Protein AF-A0A7J6TZG0-F1 (afdb_monomer_lite)

pLDDT: mean 85.24, std 15.35, range [31.47, 98.38]

Foldseek 3Di:
DDDPDQDLCNLVPPPPPPDDPVVLVVVLVVLVVSLVVCVVVVVVVSNVSSVVSSVVSVVVVVVVVVVVVVVVVVVVVVVVVVVVVVVVVVVVVVVVVVVVVVVVVVVVVVVVVVVVVD

Radius of gyration: 34.7 Å; chains: 1; bounding box: 63×25×106 Å

Organism: Perkinsus olseni (NCBI:txid32597)

Structure (mmCIF, N/CA/C/O backbone):
data_AF-A0A7J6TZG0-F1
#
_entry.id   AF-A0A7J6TZG0-F1
#
loop_
_atom_site.group_PDB
_atom_site.id
_atom_site.type_symbol
_atom_site.label_atom_id
_atom_site.label_alt_id
_atom_site.label_comp_id
_atom_site.label_asym_id
_atom_site.label_entity_id
_atom_site.label_seq_id
_atom_site.pdbx_PDB_ins_code
_atom_site.Cartn_x
_atom_site.Cartn_y
_atom_site.Cartn_z
_atom_site.occupancy
_atom_site.B_iso_or_equiv
_atom_site.auth_seq_id
_atom_site.auth_comp_id
_atom_site.auth_asym_id
_atom_site.auth_atom_id
_atom_site.pdbx_PDB_model_num
ATOM 1 N N . MET A 1 1 ? 8.661 3.385 -48.874 1.00 31.47 1 MET A N 1
ATOM 2 C CA . MET A 1 1 ? 7.979 3.927 -47.682 1.00 31.47 1 MET A CA 1
ATOM 3 C C . MET A 1 1 ? 9.056 4.522 -46.801 1.00 31.47 1 MET A C 1
ATOM 5 O O . MET A 1 1 ? 9.944 3.788 -46.398 1.00 31.47 1 MET A O 1
ATOM 9 N N . ALA A 1 2 ? 9.067 5.846 -46.659 1.00 31.72 2 ALA A N 1
ATOM 10 C CA . ALA A 1 2 ? 10.082 6.563 -45.898 1.00 31.72 2 ALA A CA 1
ATOM 11 C C . ALA A 1 2 ? 9.827 6.342 -44.402 1.00 31.72 2 ALA A C 1
ATOM 13 O O . ALA A 1 2 ? 8.772 6.733 -43.907 1.00 31.72 2 ALA A O 1
ATOM 14 N N . ALA A 1 3 ? 10.756 5.678 -43.714 1.00 37.59 3 ALA A N 1
ATOM 15 C CA . ALA A 1 3 ? 10.776 5.661 -42.259 1.00 37.59 3 ALA A CA 1
ATOM 16 C C . ALA A 1 3 ? 11.052 7.098 -41.803 1.00 37.59 3 ALA A C 1
ATOM 18 O O . ALA A 1 3 ? 12.071 7.681 -42.180 1.00 37.59 3 ALA A O 1
ATOM 19 N N . ALA A 1 4 ? 10.101 7.696 -41.089 1.00 44.50 4 ALA A N 1
ATOM 20 C CA . ALA A 1 4 ? 10.301 8.984 -40.451 1.00 44.50 4 ALA A CA 1
ATOM 21 C C . ALA A 1 4 ? 11.425 8.806 -39.427 1.00 44.50 4 ALA A C 1
ATOM 23 O O . ALA A 1 4 ? 11.256 8.134 -38.415 1.00 44.50 4 ALA A O 1
ATOM 24 N N . VAL A 1 5 ? 12.595 9.341 -39.755 1.00 49.88 5 VAL A N 1
ATOM 25 C CA . VAL A 1 5 ? 13.724 9.441 -38.842 1.00 49.88 5 VAL A CA 1
ATOM 26 C C . VAL A 1 5 ? 13.304 10.427 -37.760 1.00 49.88 5 VAL A C 1
ATOM 28 O O . VAL A 1 5 ? 13.230 11.624 -38.032 1.00 49.88 5 VAL A O 1
ATOM 31 N N . LEU A 1 6 ? 12.972 9.920 -36.574 1.00 56.12 6 LEU A N 1
ATOM 32 C CA . LEU A 1 6 ? 12.778 10.763 -35.399 1.00 56.12 6 LEU A CA 1
ATOM 33 C C . LEU A 1 6 ? 14.103 11.482 -35.145 1.00 56.12 6 LEU A C 1
ATOM 35 O O . LEU A 1 6 ? 15.156 10.847 -35.057 1.00 56.12 6 LEU A O 1
ATOM 39 N N . GLY A 1 7 ? 14.064 12.812 -35.130 1.00 58.12 7 GLY A N 1
ATOM 40 C CA . GLY A 1 7 ? 15.243 13.609 -34.821 1.00 58.12 7 GLY A CA 1
ATOM 41 C C . GLY A 1 7 ? 15.668 13.394 -33.369 1.00 58.12 7 GLY A C 1
ATOM 42 O O . GLY A 1 7 ? 14.856 13.035 -32.518 1.00 58.12 7 GLY A O 1
ATOM 43 N N . GLU A 1 8 ? 16.936 13.664 -33.067 1.00 54.91 8 GLU A N 1
ATOM 44 C CA . GLU A 1 8 ? 17.495 13.619 -31.707 1.00 54.91 8 GLU A CA 1
ATOM 45 C C . GLU A 1 8 ? 16.654 14.439 -30.698 1.00 54.91 8 GLU A C 1
ATOM 47 O O . GLU A 1 8 ? 16.501 14.046 -29.542 1.00 54.91 8 GLU A O 1
ATOM 52 N N . GLU A 1 9 ? 16.011 15.521 -31.158 1.00 54.53 9 GLU A N 1
A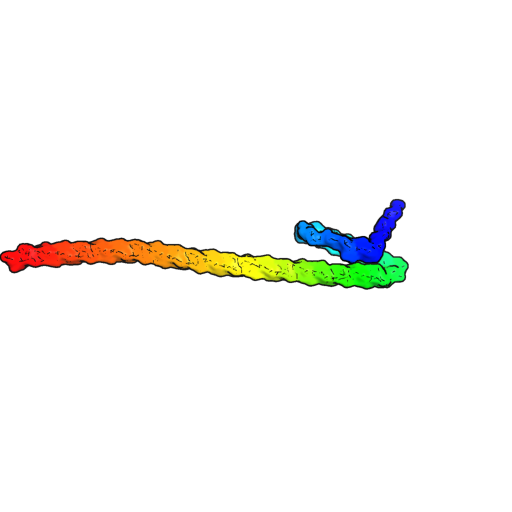TOM 53 C CA . GLU A 1 9 ? 15.091 16.341 -30.357 1.00 54.53 9 GLU A CA 1
ATOM 54 C C . GLU A 1 9 ? 13.709 15.699 -30.119 1.00 54.53 9 GLU A C 1
ATOM 56 O O . GLU A 1 9 ? 13.142 15.887 -29.044 1.00 54.53 9 GLU A O 1
ATOM 61 N N . ASP A 1 10 ? 13.180 14.889 -31.043 1.00 61.47 10 ASP A N 1
ATOM 62 C CA . ASP A 1 10 ? 11.871 14.226 -30.879 1.00 61.47 10 ASP A CA 1
ATOM 63 C C . ASP A 1 10 ? 11.922 13.117 -29.810 1.00 61.47 10 ASP A C 1
ATOM 65 O O . ASP A 1 10 ? 10.965 12.910 -29.057 1.00 61.47 10 ASP A O 1
ATOM 69 N N . ILE A 1 11 ? 13.065 12.431 -29.694 1.00 63.47 11 ILE A N 1
ATOM 70 C CA . ILE A 1 11 ? 13.298 11.358 -28.709 1.00 63.47 11 ILE A CA 1
ATOM 71 C C . ILE A 1 11 ? 13.371 11.930 -27.286 1.00 63.47 11 ILE A C 1
ATOM 73 O O . ILE A 1 11 ? 12.858 11.334 -26.333 1.00 63.47 11 ILE A O 1
ATOM 77 N N . LEU A 1 12 ? 13.996 13.102 -27.140 1.00 58.59 12 LEU A N 1
ATOM 78 C CA . LEU A 1 12 ? 14.156 13.787 -25.858 1.00 58.59 12 LEU A CA 1
ATOM 79 C C . LEU A 1 12 ? 12.887 14.534 -25.431 1.00 58.59 12 LEU A C 1
ATOM 81 O O . LEU A 1 12 ? 12.583 14.575 -24.239 1.00 58.59 12 LEU A O 1
ATOM 85 N N . ASN A 1 13 ? 12.138 15.091 -26.386 1.00 61.59 13 ASN A N 1
ATOM 86 C CA . ASN A 1 13 ? 11.003 15.972 -26.114 1.00 61.59 13 ASN A CA 1
ATOM 87 C C . ASN A 1 13 ? 9.635 15.265 -26.123 1.00 61.59 13 ASN A C 1
ATOM 89 O O . ASN A 1 13 ? 8.613 15.901 -25.873 1.00 61.59 13 ASN A O 1
ATOM 93 N N . THR A 1 14 ? 9.581 13.953 -26.381 1.00 68.06 14 THR A N 1
ATOM 94 C CA . THR A 1 14 ? 8.326 13.200 -26.248 1.00 68.06 14 THR A CA 1
ATOM 95 C C . THR A 1 14 ? 7.896 13.165 -24.780 1.00 68.06 14 THR A C 1
ATOM 97 O O . THR A 1 14 ? 8.518 12.498 -23.942 1.00 68.06 14 THR A O 1
ATOM 100 N N . SER A 1 15 ? 6.826 13.899 -24.467 1.00 61.41 15 SER A N 1
ATOM 101 C CA . SER A 1 15 ? 6.141 13.875 -23.176 1.00 61.41 15 SER A CA 1
ATOM 102 C C . SER A 1 15 ? 5.446 12.528 -22.987 1.00 61.41 15 SER A C 1
ATOM 104 O O . SER A 1 15 ? 4.441 12.235 -23.624 1.00 61.41 15 SER A O 1
ATOM 106 N N . VAL A 1 16 ? 6.000 11.712 -22.095 1.00 65.44 16 VAL A N 1
ATOM 107 C CA . VAL A 1 16 ? 5.481 10.380 -21.712 1.00 65.44 16 VAL A CA 1
ATOM 108 C C . VAL A 1 16 ? 4.645 10.469 -20.425 1.00 65.44 16 VAL A C 1
ATOM 110 O O . VAL A 1 16 ? 4.234 9.462 -19.854 1.00 65.44 16 VAL A O 1
ATOM 113 N N . GLU A 1 17 ? 4.421 11.692 -19.940 1.00 61.41 17 GLU A N 1
ATOM 114 C CA . GLU A 1 17 ? 3.690 11.984 -18.712 1.00 61.41 17 GLU A CA 1
ATOM 115 C C . GLU A 1 17 ? 2.204 11.648 -18.888 1.00 61.41 17 GLU A C 1
ATOM 117 O O . GLU A 1 17 ? 1.500 12.274 -19.678 1.00 61.41 17 GLU A O 1
ATOM 122 N N . GLY A 1 18 ? 1.728 10.647 -18.141 1.00 64.94 18 GLY A N 1
ATOM 123 C CA . GLY A 1 18 ? 0.315 10.255 -18.103 1.00 64.94 18 GLY A CA 1
ATOM 124 C C . GLY A 1 18 ? -0.084 9.095 -19.019 1.00 64.94 18 GLY A C 1
ATOM 125 O O . GLY A 1 18 ? -1.271 8.782 -19.085 1.00 64.94 18 GLY A O 1
ATOM 126 N N . LEU A 1 19 ? 0.865 8.439 -19.696 1.00 72.38 19 LEU A N 1
ATOM 127 C CA . LEU A 1 19 ? 0.580 7.191 -20.409 1.00 72.38 19 LEU A CA 1
ATOM 128 C C . LEU A 1 19 ? 0.312 6.044 -19.422 1.00 72.38 19 LEU A C 1
ATOM 130 O O . LEU A 1 19 ? 0.922 5.961 -18.348 1.00 72.38 19 LEU A O 1
ATOM 134 N N . ASP A 1 20 ? -0.624 5.169 -19.790 1.00 77.69 20 ASP A N 1
ATOM 135 C CA . ASP A 1 20 ? -0.885 3.942 -19.045 1.00 77.69 20 ASP A CA 1
ATOM 136 C C . ASP A 1 20 ? 0.318 2.983 -19.140 1.00 77.69 20 ASP A C 1
ATOM 138 O O . ASP A 1 20 ? 1.236 3.170 -19.941 1.00 77.69 20 ASP A O 1
ATOM 142 N N . ALA A 1 21 ? 0.370 1.983 -18.255 1.00 77.81 21 ALA A N 1
ATOM 143 C CA . ALA A 1 21 ? 1.507 1.061 -18.201 1.00 77.81 21 ALA A CA 1
ATOM 144 C C . ALA A 1 21 ? 1.720 0.331 -19.539 1.00 77.81 21 ALA A C 1
ATOM 146 O O . ALA A 1 21 ? 2.850 0.196 -19.989 1.00 77.81 21 ALA A O 1
ATOM 147 N N . THR A 1 22 ? 0.634 -0.049 -20.213 1.00 82.75 22 THR A N 1
ATOM 148 C CA . THR A 1 22 ? 0.687 -0.772 -21.488 1.00 82.75 22 THR A CA 1
ATOM 149 C C . THR A 1 22 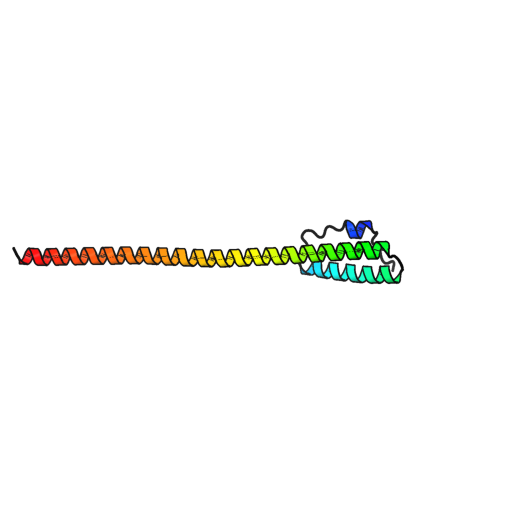? 1.188 0.099 -22.642 1.00 82.75 22 THR A C 1
ATOM 151 O O . THR A 1 22 ? 2.038 -0.347 -23.404 1.00 82.75 22 THR A O 1
ATOM 154 N N . ALA A 1 23 ? 0.742 1.353 -22.762 1.00 82.56 23 ALA A N 1
ATOM 155 C CA . ALA A 1 23 ? 1.248 2.260 -23.791 1.00 82.56 23 ALA A CA 1
ATOM 156 C C . ALA A 1 23 ? 2.694 2.693 -23.521 1.00 82.56 23 ALA A C 1
ATOM 158 O O . ALA A 1 23 ? 3.430 2.982 -24.466 1.00 82.56 23 ALA A O 1
ATOM 159 N N . LEU A 1 24 ? 3.116 2.743 -22.252 1.00 83.25 24 LEU A N 1
ATOM 160 C CA . LEU A 1 24 ? 4.515 2.974 -21.898 1.00 83.25 24 LEU A CA 1
ATOM 161 C C . LEU A 1 24 ? 5.400 1.799 -22.339 1.00 83.25 24 LEU A C 1
ATOM 163 O O . LEU A 1 24 ? 6.452 2.042 -22.929 1.00 83.25 24 LEU A O 1
ATOM 167 N N . ASP A 1 25 ? 4.958 0.560 -22.115 1.00 84.50 25 ASP A N 1
ATOM 168 C CA . ASP A 1 25 ? 5.655 -0.650 -22.569 1.00 84.50 25 ASP A CA 1
ATOM 169 C C . ASP A 1 25 ? 5.754 -0.701 -24.100 1.00 84.50 25 ASP A C 1
AT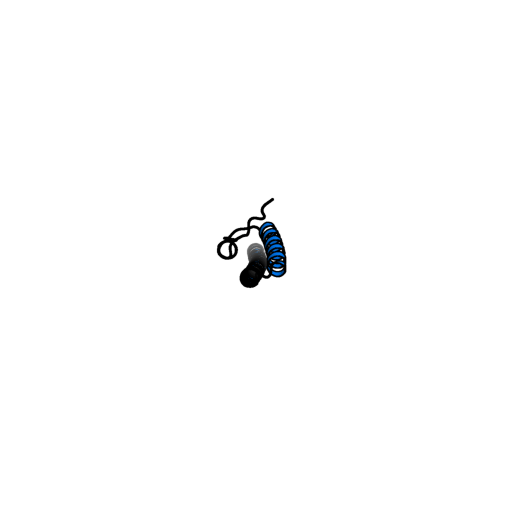OM 171 O O . ASP A 1 25 ? 6.845 -0.864 -24.650 1.00 84.50 25 ASP A O 1
ATOM 175 N N . ASP A 1 26 ? 4.648 -0.443 -24.805 1.00 85.88 26 ASP A N 1
ATOM 176 C CA . ASP A 1 26 ? 4.635 -0.374 -26.271 1.00 85.88 26 ASP A CA 1
ATOM 177 C C . ASP A 1 26 ? 5.592 0.712 -26.798 1.00 85.88 26 ASP A C 1
ATOM 179 O O . ASP A 1 26 ? 6.268 0.532 -27.817 1.00 85.88 26 ASP A O 1
ATOM 183 N N . TYR A 1 27 ? 5.678 1.850 -26.102 1.00 85.62 27 TYR A N 1
ATOM 184 C CA . TYR A 1 27 ? 6.603 2.928 -26.443 1.00 85.62 27 TYR A CA 1
ATOM 185 C C . TYR A 1 27 ? 8.068 2.540 -26.195 1.00 85.62 27 TYR A C 1
ATOM 187 O O . TYR A 1 27 ? 8.929 2.832 -27.031 1.00 85.62 27 TYR A O 1
ATOM 195 N N . ILE A 1 28 ? 8.363 1.843 -25.093 1.00 87.06 28 ILE A N 1
ATOM 196 C CA . ILE A 1 28 ? 9.693 1.287 -24.804 1.00 8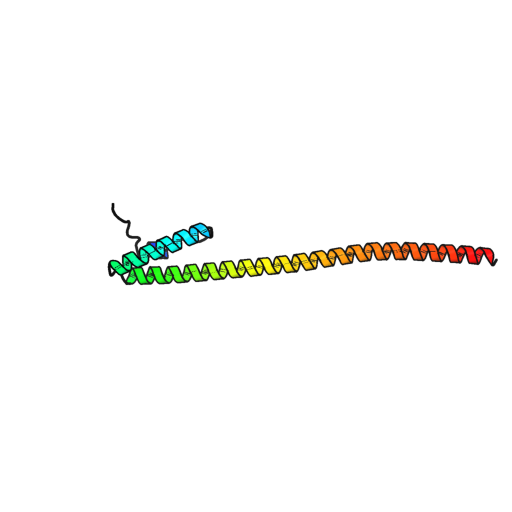7.06 28 ILE A CA 1
ATOM 197 C C . ILE A 1 28 ? 10.111 0.320 -25.918 1.00 87.06 28 ILE A C 1
ATOM 199 O O . ILE A 1 28 ? 11.205 0.466 -26.465 1.00 87.06 28 ILE A O 1
ATOM 203 N N . ASP A 1 29 ? 9.226 -0.586 -26.333 1.00 87.44 29 ASP A N 1
ATOM 204 C CA . ASP A 1 29 ? 9.488 -1.546 -27.410 1.00 87.44 29 ASP A CA 1
ATOM 205 C C . ASP A 1 29 ? 9.771 -0.868 -28.759 1.00 87.44 29 ASP A C 1
ATOM 207 O O . ASP A 1 29 ? 10.550 -1.368 -29.583 1.00 87.44 29 ASP A O 1
ATOM 211 N N . VAL A 1 30 ? 9.114 0.262 -29.031 1.00 88.50 30 VAL A N 1
ATOM 212 C CA . VAL A 1 30 ? 9.368 1.073 -30.230 1.00 88.50 30 VAL A CA 1
ATOM 213 C C . VAL A 1 30 ? 10.735 1.754 -30.145 1.00 88.50 30 VAL A C 1
ATOM 215 O O . VAL A 1 30 ? 11.484 1.729 -31.126 1.00 88.50 30 VAL A O 1
ATOM 218 N N . LEU A 1 31 ? 11.098 2.310 -28.987 1.00 84.62 31 LEU A N 1
ATOM 219 C CA . LEU A 1 31 ? 12.405 2.938 -28.777 1.00 84.62 31 LEU A CA 1
ATOM 220 C C . LEU A 1 31 ? 13.560 1.930 -28.854 1.00 84.62 31 LEU A C 1
ATOM 222 O O . LEU A 1 31 ? 14.601 2.247 -29.427 1.00 84.62 31 LEU A O 1
ATOM 226 N N . GLU A 1 32 ? 13.389 0.709 -28.349 1.00 87.19 32 GLU A N 1
ATOM 227 C CA . GLU A 1 32 ? 14.403 -0.347 -28.473 1.00 87.19 32 GLU A CA 1
ATOM 228 C C . GLU A 1 32 ? 14.629 -0.757 -29.931 1.00 87.19 32 GLU A C 1
ATOM 230 O O . GLU A 1 32 ? 15.770 -0.899 -30.380 1.00 87.19 32 GLU A O 1
ATOM 235 N N . ARG A 1 33 ? 13.551 -0.878 -30.714 1.00 87.25 33 ARG A N 1
ATOM 236 C CA . ARG A 1 33 ? 13.647 -1.127 -32.160 1.00 87.25 33 ARG A CA 1
ATOM 237 C C . ARG A 1 33 ? 14.368 0.012 -32.883 1.00 87.25 33 ARG A C 1
ATOM 239 O O . ARG A 1 33 ? 15.223 -0.258 -33.728 1.00 87.25 33 ARG A O 1
ATOM 246 N N . HIS A 1 34 ? 14.070 1.259 -32.519 1.00 84.06 34 HIS A N 1
ATOM 247 C CA . HIS A 1 34 ? 14.741 2.439 -33.065 1.00 84.06 34 HIS A CA 1
ATOM 248 C C . HIS A 1 34 ? 16.238 2.459 -32.721 1.00 84.06 34 HIS A C 1
ATOM 250 O O . HIS A 1 34 ? 17.068 2.717 -33.591 1.00 84.06 34 HIS A O 1
ATOM 256 N N . GLN A 1 35 ? 16.607 2.100 -31.487 1.00 84.06 35 GLN A N 1
ATOM 257 C CA . GLN A 1 35 ? 18.007 2.001 -31.070 1.00 84.06 35 GLN A CA 1
ATOM 258 C C . GLN A 1 35 ? 18.789 1.022 -31.959 1.00 84.06 35 GLN A C 1
ATOM 260 O O . GLN A 1 35 ? 19.857 1.369 -32.464 1.00 84.06 35 GLN A O 1
ATOM 265 N N . ILE A 1 36 ? 18.248 -0.179 -32.190 1.00 86.94 36 ILE A N 1
ATOM 266 C CA . ILE A 1 36 ? 18.890 -1.208 -33.025 1.00 86.94 36 ILE A CA 1
ATOM 267 C C . ILE A 1 36 ? 19.069 -0.708 -34.467 1.00 86.94 36 ILE A C 1
ATOM 269 O O . ILE A 1 36 ? 20.090 -0.973 -35.108 1.00 86.94 36 ILE A O 1
ATOM 273 N N . GLU A 1 37 ? 18.096 0.037 -34.995 1.00 86.12 37 GLU A N 1
ATOM 274 C CA . GLU A 1 37 ? 18.180 0.617 -36.336 1.00 86.12 37 GLU A CA 1
ATOM 275 C C . GLU A 1 37 ? 19.246 1.725 -36.431 1.00 86.12 37 GLU A C 1
ATOM 277 O O . GLU A 1 37 ? 20.017 1.758 -37.401 1.00 86.12 37 GLU A O 1
ATOM 282 N N . CYS A 1 38 ? 19.364 2.577 -35.408 1.00 84.50 38 CYS A N 1
ATOM 283 C CA . CYS A 1 38 ? 20.412 3.599 -35.309 1.00 84.50 38 CYS A CA 1
ATOM 284 C C . CYS A 1 38 ? 21.816 2.986 -35.181 1.00 84.50 38 CYS A C 1
ATOM 286 O O . CYS A 1 38 ? 22.747 3.428 -35.859 1.00 84.50 38 CYS A O 1
ATOM 288 N N . GLU A 1 39 ? 21.972 1.918 -34.394 1.00 83.25 39 GLU A N 1
ATOM 289 C CA . GLU A 1 39 ? 23.236 1.178 -34.280 1.00 83.25 39 GLU A CA 1
ATOM 290 C C . GLU A 1 39 ? 23.634 0.546 -35.621 1.00 83.25 39 GLU A C 1
ATOM 292 O O . GLU A 1 39 ? 24.778 0.674 -36.066 1.00 83.25 39 GLU A O 1
ATOM 297 N N . ARG A 1 40 ? 22.675 -0.057 -36.336 1.00 87.06 40 ARG A N 1
ATOM 298 C CA . ARG A 1 40 ? 22.915 -0.655 -37.6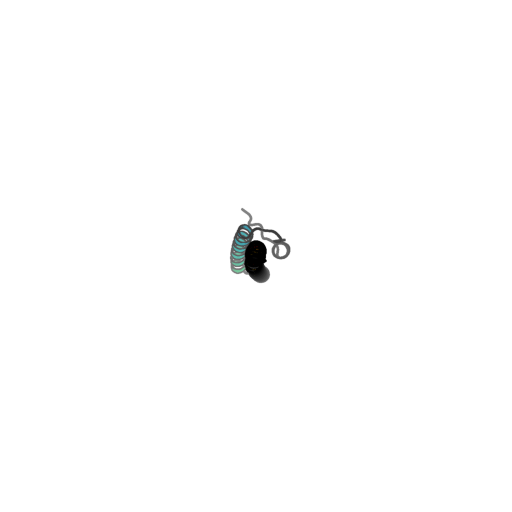58 1.00 87.06 40 ARG A CA 1
ATOM 299 C C . ARG A 1 40 ? 23.313 0.378 -38.715 1.00 87.06 40 ARG A C 1
ATOM 301 O O . ARG A 1 40 ? 24.069 0.061 -39.631 1.00 87.06 40 ARG A O 1
ATOM 308 N N . THR A 1 41 ? 22.809 1.604 -38.600 1.00 87.31 41 THR A N 1
ATOM 309 C CA . THR A 1 41 ? 23.103 2.714 -39.522 1.00 87.31 41 THR A CA 1
ATOM 310 C C . THR A 1 41 ? 24.307 3.561 -39.092 1.00 87.31 41 THR A C 1
ATOM 312 O O . THR A 1 41 ? 24.608 4.559 -39.743 1.00 87.31 41 THR A O 1
ATOM 315 N N . SER A 1 42 ? 25.050 3.136 -38.056 1.00 84.44 42 SER A N 1
ATOM 316 C CA . SER A 1 42 ? 26.230 3.830 -37.507 1.00 84.44 42 SER A CA 1
ATOM 317 C C . SER A 1 42 ? 25.952 5.247 -36.974 1.00 84.44 42 SER A C 1
ATOM 319 O O . SER A 1 42 ? 26.857 6.081 -36.913 1.00 84.44 42 SER A O 1
ATOM 321 N N . ARG A 1 43 ? 24.711 5.527 -36.551 1.00 83.62 43 ARG A N 1
ATOM 322 C CA . ARG A 1 43 ? 24.291 6.793 -35.922 1.00 83.62 43 ARG A CA 1
ATOM 323 C C . ARG A 1 43 ? 24.393 6.690 -34.400 1.00 83.62 43 ARG A C 1
ATOM 325 O O . ARG A 1 43 ? 23.397 6.555 -33.693 1.00 83.62 43 ARG A O 1
ATOM 332 N N . TYR A 1 44 ? 25.625 6.713 -33.896 1.00 82.25 44 TYR A N 1
ATOM 333 C CA . TYR A 1 44 ? 25.909 6.419 -32.487 1.00 82.25 44 TYR A CA 1
ATOM 334 C C . TYR A 1 44 ? 25.411 7.482 -31.493 1.00 82.25 44 TYR A C 1
ATOM 336 O O . TYR A 1 44 ? 25.024 7.108 -30.391 1.00 82.25 44 TYR A O 1
ATOM 344 N N . SER A 1 45 ? 25.366 8.769 -31.865 1.00 84.12 45 SER A N 1
ATOM 345 C CA . SER A 1 45 ? 24.869 9.840 -30.978 1.00 84.12 45 SER A CA 1
ATOM 346 C C . SER A 1 45 ? 23.387 9.665 -30.638 1.00 84.12 45 SER A C 1
ATOM 348 O O . SER A 1 45 ? 22.994 9.701 -29.477 1.00 84.12 45 SER A O 1
ATOM 350 N N . GLU A 1 46 ? 22.566 9.353 -31.638 1.00 81.44 46 GLU A N 1
ATOM 351 C CA . GLU A 1 46 ? 21.134 9.107 -31.446 1.00 81.44 46 GLU A CA 1
ATOM 352 C C . GLU A 1 46 ? 20.853 7.791 -30.723 1.00 81.44 46 GLU A C 1
ATOM 354 O O . GLU A 1 46 ? 19.910 7.703 -29.934 1.00 81.44 46 GLU A O 1
ATOM 359 N N . ALA A 1 47 ? 21.678 6.767 -30.958 1.00 83.56 47 ALA A N 1
ATOM 360 C CA . ALA A 1 47 ? 21.604 5.525 -30.199 1.00 83.56 47 ALA A CA 1
ATOM 361 C C . ALA A 1 47 ? 21.911 5.772 -28.711 1.00 83.56 47 ALA A C 1
ATOM 363 O O . ALA A 1 47 ? 21.212 5.247 -27.843 1.00 83.56 47 ALA A O 1
ATOM 364 N N . GLU A 1 48 ? 22.902 6.613 -28.400 1.00 84.50 48 GLU A N 1
ATOM 365 C CA . GLU A 1 48 ? 23.224 7.013 -27.027 1.00 84.50 48 GLU A CA 1
ATOM 366 C C . GLU A 1 48 ? 22.089 7.827 -26.384 1.00 84.50 48 GLU A C 1
ATOM 368 O O . GLU A 1 48 ? 21.666 7.499 -25.271 1.00 84.50 48 GLU A O 1
ATOM 373 N N . ALA A 1 49 ? 21.522 8.803 -27.100 1.00 85.50 49 ALA A N 1
ATOM 374 C CA . ALA A 1 49 ? 20.372 9.582 -26.638 1.00 85.50 49 ALA A CA 1
ATOM 375 C C . ALA A 1 49 ? 19.145 8.690 -26.355 1.00 85.50 49 ALA A C 1
ATOM 377 O O . ALA A 1 49 ? 18.523 8.790 -25.293 1.00 85.50 49 ALA A O 1
ATOM 378 N N . THR A 1 50 ? 18.845 7.747 -27.257 1.00 83.38 50 THR A N 1
ATOM 379 C CA . THR A 1 50 ? 17.762 6.761 -27.086 1.00 83.38 50 THR A CA 1
ATOM 380 C C . THR A 1 50 ? 1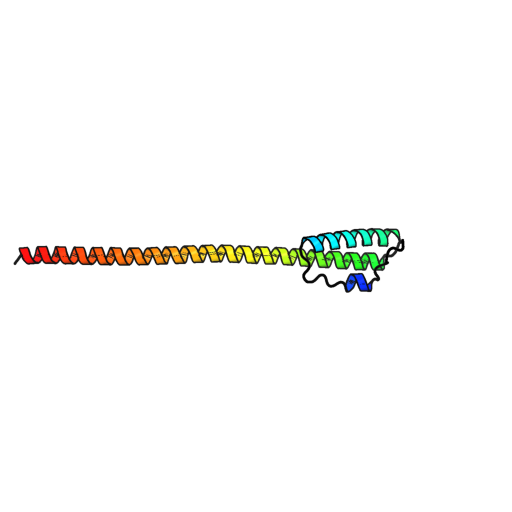8.009 5.879 -25.863 1.00 83.38 50 THR A C 1
ATOM 382 O O . THR A 1 50 ? 17.108 5.657 -25.053 1.00 83.38 50 THR A O 1
ATOM 385 N N . ARG A 1 51 ? 19.250 5.422 -25.666 1.00 86.56 51 ARG A N 1
ATOM 386 C CA . ARG A 1 51 ? 19.637 4.587 -24.524 1.00 86.56 51 ARG A CA 1
ATOM 387 C C . ARG A 1 51 ? 19.508 5.327 -23.194 1.00 86.56 51 ARG A C 1
ATOM 389 O O . ARG A 1 51 ? 19.040 4.750 -22.210 1.00 86.56 51 ARG A O 1
ATOM 396 N N . GLN A 1 52 ? 19.899 6.599 -23.154 1.00 88.06 52 GLN A N 1
ATOM 397 C CA . GLN A 1 52 ? 19.728 7.441 -21.974 1.00 88.06 52 GLN A CA 1
ATOM 398 C C . GLN A 1 52 ? 18.244 7.654 -21.661 1.00 88.06 52 GLN A C 1
ATOM 400 O O . GLN A 1 52 ? 17.844 7.541 -20.499 1.00 88.06 52 GLN A O 1
ATOM 405 N N . ARG A 1 53 ? 17.417 7.888 -22.686 1.00 86.69 53 ARG A N 1
ATOM 406 C CA . ARG A 1 53 ? 15.968 8.035 -22.528 1.00 86.69 53 ARG A CA 1
ATOM 407 C C . ARG A 1 53 ? 15.312 6.754 -22.011 1.00 86.69 53 ARG A C 1
ATOM 409 O O . ARG A 1 53 ? 14.551 6.819 -21.051 1.00 86.69 53 ARG A O 1
ATOM 416 N N . LEU A 1 54 ? 15.661 5.594 -22.568 1.00 87.69 54 LEU A N 1
ATOM 417 C CA . LEU A 1 54 ? 15.188 4.285 -22.097 1.00 87.69 54 LEU A CA 1
ATOM 418 C C . LEU A 1 54 ? 15.534 4.042 -20.625 1.00 87.69 54 LEU A C 1
ATOM 420 O O . LEU A 1 54 ? 14.696 3.574 -19.855 1.00 87.69 54 LEU A O 1
ATOM 424 N N . LYS A 1 55 ? 16.756 4.395 -20.213 1.00 90.62 55 LYS A N 1
ATOM 425 C CA . LYS A 1 55 ? 17.174 4.283 -18.813 1.00 90.62 55 LYS A CA 1
ATOM 426 C C . LYS A 1 55 ? 16.307 5.149 -17.896 1.00 90.62 55 LYS A C 1
ATOM 428 O O . LYS A 1 55 ? 15.826 4.649 -16.884 1.00 90.62 55 LYS A O 1
ATOM 433 N N . GLN A 1 56 ? 16.075 6.409 -18.266 1.00 88.75 56 GLN A N 1
ATOM 434 C CA . GLN A 1 56 ? 15.217 7.314 -17.495 1.00 88.75 56 GLN A CA 1
ATOM 435 C C . GLN A 1 56 ? 13.780 6.792 -17.382 1.00 88.75 56 GLN A C 1
ATOM 437 O O . GLN A 1 56 ? 13.196 6.845 -16.303 1.00 88.75 56 GLN A O 1
ATOM 442 N N . LEU A 1 57 ? 13.210 6.270 -18.474 1.00 87.56 57 LEU A N 1
ATOM 443 C CA . LEU A 1 57 ? 11.841 5.747 -18.468 1.00 87.56 57 LEU A CA 1
ATOM 444 C C . LEU A 1 57 ? 11.694 4.550 -17.530 1.00 87.56 57 LEU A C 1
ATOM 446 O O . LEU A 1 57 ? 10.778 4.534 -16.714 1.00 87.56 57 LEU A O 1
ATOM 450 N N . ARG A 1 58 ? 12.646 3.614 -17.570 1.00 88.12 58 ARG A N 1
ATOM 451 C CA . ARG A 1 58 ? 12.674 2.459 -16.662 1.00 88.12 58 ARG A CA 1
ATOM 452 C C . ARG A 1 58 ? 12.842 2.858 -15.199 1.00 88.12 58 ARG A C 1
ATOM 454 O O . ARG A 1 58 ? 12.185 2.294 -14.331 1.00 88.12 58 ARG A O 1
ATOM 461 N N . GLU A 1 59 ? 13.712 3.825 -14.910 1.00 91.50 59 GLU A N 1
ATOM 462 C CA . GLU A 1 59 ? 13.892 4.338 -13.545 1.00 91.50 59 GLU A CA 1
ATOM 463 C C . GLU A 1 59 ? 12.608 5.000 -13.022 1.00 91.50 59 GLU A C 1
ATOM 465 O O . GLU A 1 59 ? 12.202 4.757 -11.884 1.00 91.50 59 GLU A O 1
ATOM 470 N N . ASN A 1 60 ? 11.930 5.789 -13.857 1.00 89.00 60 ASN A N 1
ATOM 471 C CA . ASN A 1 60 ? 10.666 6.428 -13.496 1.00 89.00 60 ASN A CA 1
ATOM 472 C C . ASN A 1 60 ? 9.546 5.410 -13.268 1.00 89.00 60 ASN A C 1
ATOM 474 O O . ASN A 1 60 ? 8.811 5.524 -12.289 1.00 89.00 60 ASN A O 1
ATOM 478 N N . GLU A 1 61 ? 9.430 4.401 -14.128 1.00 87.69 61 GLU A N 1
ATOM 479 C CA . GLU A 1 61 ? 8.446 3.331 -13.976 1.00 87.69 61 GLU A CA 1
ATOM 480 C C . GLU A 1 61 ? 8.693 2.525 -12.693 1.00 87.69 61 GLU A C 1
ATOM 482 O O . GLU A 1 61 ? 7.771 2.307 -11.906 1.00 87.69 61 GLU A O 1
ATOM 487 N N . GLN A 1 62 ? 9.951 2.166 -12.418 1.00 90.50 62 GLN A N 1
ATOM 488 C CA . GLN A 1 62 ? 10.330 1.488 -11.180 1.00 90.50 62 GLN A CA 1
ATOM 489 C C . GLN A 1 62 ? 9.976 2.327 -9.944 1.00 90.50 62 GLN A C 1
ATOM 491 O O . GLN A 1 62 ? 9.477 1.789 -8.950 1.00 90.50 62 GLN A O 1
ATOM 496 N N . ASN A 1 63 ? 10.227 3.637 -9.988 1.00 91.69 63 ASN A N 1
ATOM 497 C CA . ASN A 1 63 ? 9.864 4.544 -8.903 1.00 91.69 63 ASN A CA 1
ATOM 498 C C . ASN A 1 63 ? 8.343 4.621 -8.723 1.00 91.69 63 ASN A C 1
ATOM 500 O O . ASN A 1 63 ? 7.876 4.476 -7.593 1.00 91.69 63 ASN A O 1
ATOM 504 N N . ARG A 1 64 ? 7.578 4.746 -9.816 1.00 90.25 64 ARG A N 1
ATOM 505 C CA . ARG A 1 64 ? 6.108 4.735 -9.796 1.00 90.25 64 ARG A CA 1
ATOM 506 C C . ARG A 1 64 ? 5.573 3.447 -9.170 1.00 90.25 64 ARG A C 1
ATOM 508 O O . ARG A 1 64 ? 4.827 3.510 -8.199 1.00 90.25 64 ARG A O 1
ATOM 515 N N . ALA A 1 65 ? 6.023 2.285 -9.645 1.00 90.31 65 ALA A N 1
ATOM 516 C CA . ALA A 1 65 ? 5.607 0.986 -9.114 1.00 90.31 65 ALA A CA 1
ATOM 517 C C . ALA A 1 65 ? 5.941 0.840 -7.616 1.00 90.31 65 ALA A C 1
ATOM 519 O O . ALA A 1 65 ? 5.161 0.300 -6.829 1.00 90.31 65 ALA A O 1
ATOM 520 N N . ARG A 1 66 ? 7.095 1.364 -7.185 1.00 95.94 66 ARG A N 1
ATOM 521 C CA . ARG A 1 66 ? 7.490 1.370 -5.771 1.00 95.94 66 ARG A CA 1
ATOM 522 C C . ARG A 1 66 ? 6.598 2.275 -4.918 1.00 95.94 66 ARG A C 1
ATOM 524 O O . ARG A 1 66 ? 6.308 1.929 -3.772 1.00 95.94 66 ARG A O 1
ATOM 531 N N . GLU A 1 67 ? 6.215 3.440 -5.424 1.00 95.75 67 GLU A N 1
ATOM 532 C CA . GLU A 1 67 ? 5.314 4.373 -4.738 1.00 95.75 67 GLU A CA 1
ATOM 533 C C . GLU A 1 67 ? 3.884 3.838 -4.652 1.00 95.75 67 GLU A C 1
ATOM 535 O O . GLU A 1 67 ? 3.265 3.929 -3.589 1.00 95.75 67 GLU A O 1
ATOM 540 N N . GLU A 1 68 ? 3.394 3.200 -5.714 1.00 94.56 68 GLU A N 1
ATOM 541 C CA . GLU A 1 68 ? 2.107 2.501 -5.725 1.00 94.56 68 GLU A CA 1
ATOM 542 C C . GLU A 1 68 ? 2.077 1.394 -4.668 1.00 94.56 68 GLU A C 1
ATOM 544 O O . GLU A 1 68 ? 1.171 1.371 -3.835 1.00 94.56 68 GLU A O 1
ATOM 549 N N . LEU A 1 69 ? 3.109 0.543 -4.615 1.00 96.38 69 LEU A N 1
ATOM 550 C CA . LEU A 1 69 ? 3.205 -0.514 -3.605 1.00 96.38 69 LEU A CA 1
ATOM 551 C C . LEU A 1 69 ? 3.221 0.051 -2.178 1.00 96.38 69 LEU A C 1
ATOM 553 O O . LEU A 1 69 ? 2.539 -0.464 -1.296 1.00 96.38 69 LEU A O 1
ATOM 557 N N . ARG A 1 70 ? 3.977 1.128 -1.932 1.00 97.75 70 ARG A N 1
ATOM 558 C CA . ARG A 1 70 ? 3.993 1.790 -0.615 1.00 97.75 70 ARG A CA 1
ATOM 559 C C . ARG A 1 70 ? 2.622 2.343 -0.242 1.00 97.75 70 ARG A C 1
ATOM 561 O O . ARG A 1 70 ? 2.220 2.236 0.913 1.00 97.75 70 ARG A O 1
ATOM 568 N N . THR A 1 71 ? 1.923 2.932 -1.206 1.00 97.44 71 THR A N 1
ATOM 569 C CA . THR A 1 71 ? 0.574 3.472 -1.010 1.00 97.44 71 THR A CA 1
ATOM 570 C C . THR A 1 71 ? -0.412 2.357 -0.677 1.00 97.44 71 THR A C 1
ATOM 572 O O . THR A 1 71 ? -1.177 2.492 0.275 1.00 97.44 71 THR A O 1
ATOM 575 N N . GLN A 1 72 ? -0.344 1.230 -1.390 1.00 97.81 72 GLN A N 1
ATOM 576 C CA . GLN A 1 72 ? -1.154 0.044 -1.106 1.00 97.81 72 GLN A CA 1
ATOM 577 C C . GLN A 1 72 ? -0.880 -0.496 0.301 1.00 97.81 72 GLN A C 1
ATOM 579 O O . GLN A 1 72 ? -1.810 -0.638 1.087 1.00 97.81 72 GLN A O 1
ATOM 584 N N . GLN A 1 73 ? 0.389 -0.684 0.671 1.00 98.06 73 GLN A N 1
ATOM 585 C CA . GLN A 1 73 ? 0.772 -1.154 2.009 1.00 98.06 73 GLN A CA 1
ATOM 586 C C . GLN A 1 73 ? 0.294 -0.219 3.126 1.00 98.06 73 GLN A C 1
ATOM 588 O O . GLN A 1 73 ? -0.133 -0.673 4.188 1.00 98.06 73 GLN A O 1
ATOM 593 N N . LEU A 1 74 ? 0.362 1.098 2.907 1.00 97.94 74 LEU A N 1
ATOM 594 C CA . LEU A 1 74 ? -0.157 2.072 3.862 1.00 97.94 74 LEU A CA 1
ATOM 595 C C . LEU A 1 74 ? -1.681 1.969 3.983 1.00 97.94 74 LEU A C 1
ATOM 597 O O . LEU A 1 74 ? -2.196 1.969 5.098 1.00 97.94 74 LEU A O 1
ATOM 601 N N . SER A 1 75 ? -2.384 1.847 2.856 1.00 98.25 75 SER A N 1
ATOM 602 C CA . SER A 1 75 ? -3.838 1.670 2.825 1.00 98.25 75 SER A CA 1
ATOM 603 C C . SER A 1 75 ? -4.271 0.394 3.547 1.00 98.25 75 SER A C 1
ATOM 605 O O . SER A 1 75 ? -5.224 0.426 4.319 1.00 98.25 75 SER A O 1
ATOM 607 N N . GLU A 1 76 ? -3.570 -0.719 3.331 1.00 97.62 76 GLU A N 1
ATOM 608 C CA . GLU A 1 76 ? -3.827 -1.988 4.018 1.00 97.62 76 GLU A CA 1
ATOM 609 C C . GLU A 1 76 ? -3.642 -1.841 5.530 1.00 97.62 76 GLU A C 1
ATOM 611 O O . GLU A 1 76 ? -4.511 -2.247 6.301 1.00 97.62 76 GLU A O 1
ATOM 616 N N . ARG A 1 77 ? -2.546 -1.203 5.966 1.00 97.75 77 ARG A N 1
ATOM 617 C CA . ARG A 1 77 ? -2.293 -0.971 7.392 1.00 97.75 77 ARG A CA 1
ATOM 618 C C . ARG A 1 77 ? -3.389 -0.120 8.031 1.00 97.75 77 ARG A C 1
ATOM 620 O O . ARG A 1 77 ? -3.892 -0.489 9.088 1.00 97.75 77 ARG A O 1
ATOM 627 N N . LEU A 1 78 ? -3.766 0.986 7.387 1.00 98.19 78 LEU A N 1
ATOM 628 C CA . LEU A 1 78 ? -4.830 1.867 7.873 1.00 98.19 78 LEU A CA 1
ATOM 629 C C . LEU A 1 78 ? -6.168 1.128 7.954 1.00 98.19 78 LEU A C 1
ATOM 631 O O . LEU A 1 78 ? -6.848 1.221 8.968 1.00 98.19 78 LEU A O 1
ATOM 635 N N . SER A 1 79 ? -6.505 0.323 6.945 1.00 97.62 79 SER A N 1
ATOM 636 C CA . SER A 1 79 ? -7.737 -0.470 6.949 1.00 97.62 79 SER A CA 1
ATOM 637 C C . SER A 1 79 ? -7.802 -1.456 8.121 1.00 97.62 79 SER A C 1
ATOM 639 O O . SER A 1 79 ? -8.879 -1.658 8.682 1.00 97.62 79 SER A O 1
ATOM 641 N N . VAL A 1 80 ? -6.676 -2.067 8.506 1.00 98.19 80 VAL A N 1
ATOM 642 C CA . VAL A 1 80 ? -6.611 -2.963 9.673 1.00 98.19 80 VAL A CA 1
ATOM 643 C C . VAL A 1 80 ? -6.763 -2.179 10.976 1.00 98.19 80 VAL A C 1
ATOM 645 O O . VAL A 1 80 ? -7.524 -2.583 11.854 1.00 98.19 80 VAL A O 1
ATOM 648 N N . GLU A 1 81 ? -6.070 -1.046 11.103 1.00 98.19 81 GLU A N 1
ATOM 649 C CA . GLU A 1 81 ? -6.167 -0.175 12.281 1.00 98.19 81 GLU A CA 1
ATOM 650 C C . GLU A 1 81 ? -7.603 0.344 12.483 1.00 98.19 81 GLU A C 1
ATOM 652 O O . GLU A 1 81 ? -8.115 0.324 13.604 1.00 98.19 81 GLU A O 1
ATOM 657 N N . GLU A 1 82 ? -8.281 0.741 11.405 1.00 98.00 82 GLU A N 1
ATOM 658 C CA . GLU A 1 82 ? -9.684 1.165 11.423 1.00 98.00 82 GLU A CA 1
ATOM 659 C C . GLU A 1 82 ? -10.626 0.035 11.853 1.00 98.00 82 GLU A C 1
ATOM 661 O O . GLU A 1 82 ? -11.507 0.256 12.688 1.00 98.00 82 GLU A O 1
ATOM 666 N N . ALA A 1 83 ? -10.426 -1.180 11.330 1.00 98.12 83 ALA A N 1
ATOM 667 C CA . ALA A 1 83 ? -11.214 -2.344 11.725 1.00 98.12 83 ALA A CA 1
ATOM 668 C C . ALA A 1 83 ? -11.065 -2.633 13.226 1.00 98.12 83 ALA A C 1
ATOM 670 O O . ALA A 1 83 ? -12.067 -2.764 13.927 1.00 98.12 83 ALA A O 1
ATOM 671 N N . HIS A 1 84 ? -9.833 -2.632 13.743 1.00 97.81 84 HIS A N 1
ATOM 672 C CA . HIS A 1 84 ? -9.574 -2.841 15.169 1.00 97.81 84 HIS A CA 1
ATOM 673 C C . HIS A 1 84 ? -10.194 -1.744 16.045 1.00 97.81 84 HIS A C 1
ATOM 675 O O . HIS A 1 84 ? -10.747 -2.034 17.106 1.00 97.81 84 HIS A O 1
ATOM 681 N N . MET A 1 85 ? -10.115 -0.478 15.620 1.00 98.00 85 MET A N 1
ATOM 682 C CA . MET A 1 85 ? -10.717 0.635 16.359 1.00 98.00 85 MET A CA 1
ATOM 683 C C . MET A 1 85 ? -12.235 0.469 16.464 1.00 98.00 85 MET A C 1
ATOM 685 O O . MET A 1 85 ? -12.817 0.677 17.529 1.00 98.00 85 MET A O 1
ATOM 689 N N . LYS A 1 86 ? -12.865 0.052 15.364 1.00 98.25 86 LYS A N 1
ATOM 690 C CA . LYS A 1 86 ? -14.301 -0.202 15.313 1.00 98.25 86 LYS A CA 1
ATOM 691 C C . LYS A 1 86 ? -14.704 -1.369 16.215 1.00 98.25 86 LYS A C 1
ATOM 693 O O . LYS A 1 86 ? -15.643 -1.227 16.990 1.00 98.25 86 LYS A O 1
ATOM 698 N N . GLU A 1 87 ? -13.976 -2.482 16.166 1.00 98.00 87 GLU A N 1
ATOM 699 C CA . GLU A 1 87 ? -14.222 -3.635 17.042 1.00 98.00 87 GLU A CA 1
ATOM 700 C C . GLU A 1 87 ? -14.105 -3.263 18.525 1.00 98.00 87 GLU A C 1
ATOM 702 O O . GLU A 1 87 ? -14.941 -3.661 19.335 1.00 98.00 87 GLU A O 1
ATOM 707 N N . LEU A 1 88 ? -13.100 -2.460 18.890 1.00 98.25 88 LEU A N 1
ATOM 708 C CA . LEU A 1 88 ? -12.932 -1.990 20.264 1.00 98.25 88 LEU A CA 1
ATOM 709 C C . LEU A 1 88 ? -14.088 -1.084 20.703 1.00 98.25 88 LEU A C 1
ATOM 711 O O . LEU A 1 88 ? -14.552 -1.184 21.840 1.00 98.25 88 LEU A O 1
ATOM 715 N N . GLN A 1 89 ? -14.560 -0.206 19.818 1.00 98.38 89 GLN A N 1
ATOM 716 C CA . GLN A 1 89 ? -15.719 0.632 20.098 1.00 98.38 89 GLN A CA 1
ATOM 717 C C . GLN A 1 89 ? -16.972 -0.223 20.329 1.00 98.38 89 GLN A C 1
ATOM 719 O O . GLN A 1 89 ? -17.636 -0.058 21.351 1.00 98.38 89 GLN A O 1
ATOM 724 N N . GLU A 1 90 ? -17.262 -1.164 19.429 1.00 98.19 90 GLU A N 1
ATOM 725 C CA . GLU A 1 90 ? -18.402 -2.080 19.558 1.00 98.19 90 GLU A CA 1
ATOM 726 C C . GLU A 1 90 ? -18.315 -2.907 20.850 1.00 98.19 90 GLU A C 1
ATOM 728 O O . GLU A 1 90 ? -19.311 -3.075 21.559 1.00 98.19 90 GLU A O 1
ATOM 733 N N . PHE A 1 91 ? -17.114 -3.377 21.199 1.00 98.38 91 PHE A N 1
ATOM 734 C CA . PHE A 1 91 ? -16.871 -4.084 22.451 1.00 98.38 91 PHE A CA 1
ATOM 735 C C . PHE A 1 91 ? -17.200 -3.219 23.670 1.00 98.38 91 PHE A C 1
ATOM 737 O O . PHE A 1 91 ? -17.939 -3.671 24.544 1.00 98.38 91 PHE A O 1
ATOM 744 N N . ASN A 1 92 ? -16.689 -1.986 23.728 1.00 98.12 92 ASN A N 1
ATOM 745 C CA . ASN A 1 92 ? -16.937 -1.083 24.852 1.00 98.12 92 ASN A CA 1
ATOM 746 C C . ASN A 1 92 ? -18.430 -0.763 24.991 1.00 98.12 92 ASN A C 1
ATOM 748 O O . ASN A 1 92 ? -18.971 -0.826 26.090 1.00 98.12 92 ASN A O 1
ATOM 752 N N . GLU A 1 93 ? -19.126 -0.510 23.881 1.00 98.31 93 GLU A N 1
ATOM 753 C CA . GLU A 1 93 ? -20.567 -0.241 23.892 1.00 98.31 93 GLU A CA 1
ATOM 754 C C . GLU A 1 93 ? -21.382 -1.418 24.456 1.00 98.31 93 GLU A C 1
ATOM 756 O O . GLU A 1 93 ? -22.338 -1.222 25.213 1.00 98.31 93 GLU A O 1
ATOM 761 N N . VAL A 1 94 ? -21.018 -2.652 24.097 1.00 98.31 94 VAL A N 1
ATOM 762 C CA . VAL A 1 94 ? -21.664 -3.861 24.632 1.00 98.31 94 VAL A CA 1
ATOM 763 C C . VAL A 1 94 ? -21.289 -4.080 26.095 1.00 98.31 94 VAL A C 1
ATOM 765 O O . VAL A 1 94 ? -22.150 -4.427 26.905 1.00 98.31 94 VAL A O 1
ATOM 768 N N . TRP A 1 95 ? -20.022 -3.873 26.443 1.00 98.38 95 TRP A N 1
ATOM 769 C CA . TRP A 1 95 ? -19.525 -4.014 27.805 1.00 98.38 95 TRP A CA 1
ATOM 770 C C . TRP A 1 95 ? -20.241 -3.064 28.767 1.00 98.38 95 TRP A C 1
ATOM 772 O O . TRP A 1 95 ? -20.785 -3.517 29.774 1.00 98.38 95 TRP A O 1
ATOM 782 N N . ASP A 1 96 ? -20.318 -1.777 28.430 1.00 98.31 96 ASP A N 1
ATOM 783 C CA . ASP A 1 96 ? -20.954 -0.753 29.262 1.00 98.31 96 ASP A CA 1
ATOM 784 C C . ASP A 1 96 ? -22.444 -1.041 29.472 1.00 98.31 96 ASP A C 1
ATOM 786 O O . ASP A 1 96 ? -22.973 -0.886 30.579 1.00 98.31 96 ASP A O 1
ATOM 790 N N . ARG A 1 97 ? -23.125 -1.532 28.429 1.00 98.06 97 ARG A N 1
ATOM 791 C CA . ARG A 1 97 ? -24.522 -1.969 28.527 1.00 98.06 97 ARG A CA 1
ATOM 792 C C . ARG A 1 97 ? -24.672 -3.133 29.500 1.00 98.06 97 ARG A C 1
ATOM 794 O O . ARG A 1 97 ? -25.474 -3.046 30.427 1.00 98.06 97 ARG A O 1
ATOM 801 N N . ASN A 1 98 ? -23.881 -4.189 29.320 1.00 98.12 98 ASN A N 1
ATOM 802 C CA . ASN A 1 98 ? -23.937 -5.373 30.176 1.00 98.12 98 ASN A CA 1
ATOM 803 C C . ASN A 1 98 ? -23.603 -5.032 31.633 1.00 98.12 98 ASN A C 1
ATOM 805 O O . ASN A 1 98 ? -24.233 -5.556 32.551 1.00 98.12 98 ASN A O 1
ATOM 809 N N . MET A 1 99 ? -22.636 -4.138 31.853 1.00 97.75 99 MET A N 1
ATOM 810 C CA . MET A 1 99 ? -22.264 -3.684 33.188 1.00 97.75 99 MET A CA 1
ATOM 811 C C . MET A 1 99 ? -23.410 -2.910 33.846 1.00 97.75 99 MET A C 1
ATOM 813 O O . MET A 1 99 ? -23.768 -3.195 34.987 1.00 97.75 99 MET A O 1
ATOM 817 N N . THR A 1 100 ? -24.057 -2.012 33.100 1.00 98.00 100 THR A N 1
ATOM 818 C CA . THR A 1 100 ? -25.230 -1.265 33.579 1.00 98.00 100 THR A CA 1
ATOM 819 C C . THR A 1 100 ? -26.379 -2.205 33.960 1.00 98.00 100 THR A C 1
ATOM 821 O O . THR A 1 100 ? -26.981 -2.053 35.023 1.00 98.00 100 THR A O 1
ATOM 824 N N . GLU A 1 101 ? -26.682 -3.204 33.126 1.00 97.31 101 GLU A N 1
ATOM 825 C CA . GLU A 1 101 ? -27.722 -4.204 33.410 1.00 97.31 101 GLU A CA 1
ATOM 826 C C . GLU A 1 101 ? -27.389 -5.034 34.660 1.00 97.31 101 GLU A C 1
ATOM 828 O O . GLU A 1 101 ? -28.253 -5.270 35.512 1.00 97.31 101 GLU A O 1
ATOM 833 N N . PHE A 1 102 ? -26.126 -5.439 34.808 1.00 97.75 102 PHE A N 1
ATOM 834 C CA . PHE A 1 102 ? -25.653 -6.188 35.968 1.00 97.75 102 PHE A CA 1
ATOM 835 C C . PHE A 1 102 ? -25.746 -5.378 37.270 1.00 97.75 102 PHE A C 1
ATOM 837 O O . PHE A 1 102 ? -26.196 -5.899 38.297 1.00 97.75 102 PHE A O 1
ATOM 844 N N . GLU A 1 103 ? -25.353 -4.104 37.239 1.00 97.44 103 GLU A N 1
ATOM 845 C CA . GLU A 1 103 ? -25.451 -3.193 38.383 1.00 97.44 103 GLU A CA 1
ATOM 846 C C . GLU A 1 103 ? -26.908 -2.981 38.802 1.00 97.44 103 GLU A C 1
ATOM 848 O O . GLU A 1 103 ? -27.238 -3.138 39.980 1.00 97.44 103 GLU A O 1
ATOM 853 N N . GLN A 1 104 ? -27.803 -2.722 37.844 1.00 97.19 104 GLN A N 1
ATOM 854 C CA . GLN A 1 104 ? -29.238 -2.580 38.106 1.00 97.19 104 GLN A CA 1
ATOM 855 C C . GLN A 1 104 ? -29.834 -3.845 38.735 1.00 97.19 104 GLN A C 1
ATOM 857 O O . GLN A 1 104 ? -30.588 -3.763 39.711 1.00 97.19 104 GLN A O 1
ATOM 862 N N . HIS A 1 105 ? -29.476 -5.022 38.214 1.00 96.56 105 HIS A N 1
ATOM 863 C CA . HIS A 1 105 ? -29.944 -6.291 38.762 1.00 96.56 105 HIS A CA 1
ATOM 864 C C . HIS A 1 105 ? -29.437 -6.516 40.193 1.00 96.56 105 HIS A C 1
ATOM 866 O O . HIS A 1 105 ? -30.213 -6.877 41.082 1.00 96.56 105 HIS A O 1
ATOM 872 N N . SER A 1 106 ? -28.155 -6.235 40.438 1.00 96.44 106 SER A N 1
ATOM 873 C CA . SER A 1 106 ? -27.535 -6.356 41.760 1.00 96.44 106 SER A CA 1
ATOM 874 C C . SER A 1 106 ? -28.175 -5.411 42.781 1.00 96.44 106 SER A C 1
ATOM 876 O O . SER A 1 106 ? -28.495 -5.839 43.891 1.00 96.44 106 SER A O 1
ATOM 878 N N . MET A 1 107 ? -28.429 -4.154 42.403 1.00 95.94 107 MET A N 1
ATOM 879 C CA . MET A 1 107 ? -29.123 -3.180 43.252 1.00 95.94 107 MET A CA 1
ATOM 880 C C . MET A 1 107 ? -30.550 -3.626 43.586 1.00 95.94 107 MET A C 1
ATOM 882 O O . MET A 1 107 ? -30.955 -3.574 44.747 1.00 95.94 107 MET A O 1
ATOM 886 N N . SER A 1 108 ? -31.302 -4.110 42.592 1.00 95.38 108 SER A N 1
ATOM 887 C CA . SER A 1 108 ? -32.662 -4.616 42.808 1.00 95.38 108 SER A CA 1
ATOM 888 C C . SER A 1 108 ? -32.678 -5.787 43.794 1.00 95.38 108 SER A C 1
ATOM 890 O O . SER A 1 108 ? -33.497 -5.814 44.714 1.00 95.38 108 SER A O 1
ATOM 892 N N . LEU A 1 109 ? -31.738 -6.726 43.657 1.00 94.31 109 LEU A N 1
ATOM 893 C CA . LEU A 1 109 ? -31.625 -7.867 44.561 1.00 94.31 109 LEU A CA 1
ATOM 894 C C . LEU A 1 109 ? -31.262 -7.436 45.990 1.00 94.31 109 LEU A C 1
ATOM 896 O O . LEU A 1 109 ? -31.856 -7.927 46.950 1.00 94.31 109 LEU A O 1
ATOM 900 N N . GLN A 1 110 ? -30.321 -6.500 46.143 1.00 94.25 110 GLN A N 1
ATOM 901 C CA . GLN A 1 110 ? -29.964 -5.938 47.449 1.00 94.25 110 GLN A CA 1
ATOM 902 C C . GLN A 1 110 ? -31.165 -5.270 48.124 1.00 94.25 110 GLN A C 1
ATOM 904 O O . GLN A 1 110 ? -31.394 -5.483 49.314 1.00 94.25 110 GLN A O 1
ATOM 909 N N . GLN A 1 111 ? -31.961 -4.516 47.365 1.00 93.06 111 GLN A N 1
ATOM 910 C CA . GLN A 1 111 ? -33.159 -3.863 47.878 1.00 93.06 111 GLN A CA 1
ATOM 911 C C . GLN A 1 111 ? -34.211 -4.883 48.341 1.00 93.06 111 GLN A C 1
ATOM 913 O O . GLN A 1 111 ? -34.709 -4.778 49.459 1.00 93.06 111 GLN A O 1
ATOM 918 N N . GLN A 1 112 ? -34.475 -5.926 47.547 1.00 93.25 112 GLN A N 1
ATOM 919 C CA . GLN A 1 112 ? -35.395 -7.006 47.932 1.00 93.25 112 GLN A CA 1
ATOM 920 C C . GLN A 1 112 ? -34.948 -7.746 49.201 1.00 93.25 112 GLN A C 1
ATOM 922 O O . GLN A 1 112 ? -35.781 -8.169 50.004 1.00 93.25 112 GLN A O 1
ATOM 927 N N . LEU A 1 113 ? -33.639 -7.939 49.389 1.00 90.50 113 LEU A N 1
ATOM 928 C CA . LEU A 1 113 ? -33.100 -8.552 50.604 1.00 90.50 113 LEU A CA 1
ATOM 929 C C . LEU A 1 113 ? -33.255 -7.631 51.819 1.00 90.50 113 LEU A C 1
ATOM 931 O O . LEU A 1 113 ? -33.639 -8.109 52.885 1.00 90.50 113 LEU A O 1
ATOM 935 N N . ALA A 1 114 ? -33.006 -6.330 51.657 1.00 90.75 114 ALA A N 1
ATOM 936 C CA . ALA A 1 114 ? -33.172 -5.342 52.721 1.00 90.75 114 ALA A CA 1
ATOM 937 C C . ALA A 1 114 ? -34.637 -5.217 53.173 1.00 90.75 114 ALA A C 1
ATOM 939 O O . ALA A 1 114 ? -34.908 -5.203 54.370 1.00 90.75 114 ALA A O 1
ATOM 940 N N . GLU A 1 115 ? -35.585 -5.207 52.232 1.00 88.81 115 GLU A N 1
ATOM 941 C CA . GLU A 1 115 ? -37.028 -5.168 52.516 1.00 88.81 115 GLU A CA 1
ATOM 942 C C . GLU A 1 115 ? -37.524 -6.402 53.285 1.00 88.81 115 GLU A C 1
ATOM 944 O O . GLU A 1 115 ? -38.505 -6.316 54.014 1.00 88.81 115 GLU A O 1
ATOM 949 N N . ARG A 1 116 ? -36.850 -7.551 53.152 1.00 81.25 116 ARG A N 1
ATOM 950 C CA . ARG A 1 116 ? -37.164 -8.769 53.919 1.00 81.25 116 ARG A CA 1
ATOM 951 C C . ARG A 1 116 ? -36.553 -8.797 55.319 1.00 81.25 116 ARG A C 1
ATOM 953 O O . ARG A 1 116 ? -36.933 -9.656 56.112 1.00 81.25 116 ARG A O 1
ATOM 960 N N . GLN A 1 117 ? -35.556 -7.954 55.579 1.00 73.69 117 GLN A N 1
ATOM 961 C CA . GLN A 1 117 ? -34.835 -7.892 56.853 1.00 73.69 117 GLN A CA 1
ATOM 962 C C . GLN A 1 117 ? -35.351 -6.786 57.789 1.00 73.69 117 GLN A C 1
ATOM 964 O O . GLN A 1 117 ? -34.933 -6.758 58.948 1.00 73.69 117 GLN A O 1
ATOM 969 N N . MET A 1 118 ? -36.241 -5.908 57.310 1.00 51.53 118 MET A N 1
ATOM 970 C CA . MET A 1 118 ? -37.054 -5.001 58.136 1.00 51.53 118 MET A CA 1
ATOM 971 C C . MET A 1 118 ? -38.403 -5.630 58.483 1.00 51.53 118 MET A C 1
ATOM 973 O O . MET A 1 118 ? -38.899 -5.332 59.592 1.00 51.53 118 MET A O 1
#

Secondary structure (DSSP, 8-state):
-------HHHHHH---TT--HHHHHHHHHHHHHHHHHHHHTT-HHHHHHHHHHHHHHHHHHHHHHHHHHHHHHHHHHHHHHHHHHHHHHHHHHHHHHHHHHHHHHHHHHHHHHHHHH-

Sequence (118 aa):
MAAAVLGEEDILNTSVEGLDATALDDYIDVLERHQIECERTSRYSEAEATRQRLKQLRENEQNRAREELRTQQLSERLSVEEAHMKELQEFNEVWDRNMTEFEQHSMSLQQQLAERQM